Protein AF-Q95L82-F1 (afdb_monomer_lite)

pLDDT: mean 81.09, std 17.12, range [53.72, 98.19]

InterPro domains:
  IPR000981 Neurohypophysial hormone [PF00184] (32-74)
  IPR000981 Neurohypophysial hormone [PR00831] (14-28)
  IPR000981 Neurohypophysial hormone [PR00831] (32-48)
  IPR000981 Neurohypophysial hormone [PR00831] (48-67)
  IPR000981 Neurohypophysial hormone [PR00831] (67-74)
  IPR000981 Neurohypophysial hormone [PTHR11681] (2-74)
  IPR000981 Neurohypophysial hormone [SM00003] (32-74)
  IPR022423 Neurohypophysial hormone, conserved site [PF00220] (13-21)
  IPR022423 Neurohypophysial hormone, conserved site [PS00264] (13-21)
  IPR036387 Neurohypophysial hormone domain superfamily [G3DSA:2.60.9.10] (31-74)
  IPR036387 Neurohypophysial hormone domain superfamily [SSF49606] (26-74)

Radius of gyration: 22.13 Å; chains: 1; bounding box: 53×21×49 Å

Organism: Felis catus (NCBI:txid9685)

Secondary structure (DSSP, 8-state):
--SGGGGGG------SS--S-STT----S--PPPPEESGGG-EEEEETTEEEETTTEEEESSGGGGGGGGGGG-

Sequence (74 aa):
ACFLGLLAFTSACYFQNCPRGGKRAMSDLELRQCLPCGPGGKGRCFGPSICCGDELGCFVGTAEALRCQEENYL

Foldseek 3Di:
DPPVVVVVPDPPPPPPCDDQDDPPNPPPPPPDFAFFWADPSQWHDPAQQWTAHPVPGIGGNDPRNNVSVVVVVD

Structure (mmCIF, N/CA/C/O backbone):
data_AF-Q95L82-F1
#
_entry.id   AF-Q95L82-F1
#
loop_
_atom_site.group_PDB
_atom_site.id
_atom_site.type_symbol
_atom_site.label_atom_id
_atom_site.label_alt_id
_atom_site.label_comp_id
_atom_site.label_asym_id
_atom_site.label_entity_id
_atom_site.label_seq_id
_atom_site.pdbx_PDB_ins_code
_atom_site.Cartn_x
_atom_site.Cartn_y
_atom_site.Cartn_z
_atom_site.occupancy
_atom_site.B_iso_or_equiv
_atom_site.auth_seq_id
_atom_site.auth_comp_id
_atom_site.auth_asym_id
_atom_site.auth_atom_id
_atom_site.pdbx_PDB_model_num
ATOM 1 N N . ALA A 1 1 ? 35.884 3.604 -38.556 1.00 53.72 1 ALA A N 1
ATOM 2 C CA . ALA A 1 1 ? 36.215 3.125 -37.200 1.00 53.72 1 ALA A CA 1
ATOM 3 C C . ALA A 1 1 ? 36.251 4.321 -36.257 1.00 53.72 1 ALA A C 1
ATOM 5 O O . ALA A 1 1 ? 37.197 5.080 -36.365 1.00 53.72 1 ALA A O 1
ATOM 6 N N . CYS A 1 2 ? 35.220 4.568 -35.433 1.00 59.31 2 CYS A N 1
ATOM 7 C CA . CYS A 1 2 ? 35.326 5.590 -34.371 1.00 59.31 2 CYS A CA 1
ATOM 8 C C . CYS A 1 2 ? 34.196 5.590 -33.313 1.00 59.31 2 CYS A C 1
ATOM 10 O O . CYS A 1 2 ? 33.890 6.634 -32.759 1.00 59.31 2 CYS A O 1
ATOM 12 N N . PHE A 1 3 ? 33.565 4.450 -33.003 1.00 54.44 3 PHE A N 1
ATOM 13 C CA . PHE A 1 3 ? 32.662 4.355 -31.832 1.00 54.44 3 PHE A CA 1
ATOM 14 C C . PHE A 1 3 ? 33.318 3.682 -30.615 1.00 54.44 3 PHE A C 1
ATOM 16 O O . PHE A 1 3 ? 32.844 3.829 -29.495 1.00 54.44 3 PHE A O 1
ATOM 23 N N . LEU A 1 4 ? 34.454 3.003 -30.812 1.00 57.78 4 LEU A N 1
ATOM 24 C CA . LEU A 1 4 ? 35.204 2.319 -29.749 1.00 57.78 4 LEU A CA 1
ATOM 25 C C . LEU A 1 4 ? 36.045 3.271 -28.874 1.00 57.78 4 LEU A C 1
ATOM 27 O O . LEU A 1 4 ? 36.481 2.876 -27.800 1.00 57.78 4 LEU A O 1
ATOM 31 N N . GLY A 1 5 ? 36.255 4.524 -29.299 1.00 58.94 5 GLY A N 1
ATOM 32 C CA . GLY A 1 5 ? 37.078 5.504 -28.572 1.00 58.94 5 GLY A CA 1
ATOM 33 C C . GLY A 1 5 ? 36.420 6.101 -27.321 1.00 58.94 5 GLY A C 1
ATOM 34 O O . GLY A 1 5 ? 37.114 6.649 -26.471 1.00 58.94 5 GLY A O 1
ATOM 35 N N . LEU A 1 6 ? 35.097 5.966 -27.171 1.00 56.41 6 LEU A N 1
ATOM 36 C CA . LEU A 1 6 ? 34.349 6.505 -26.025 1.00 56.41 6 LEU A CA 1
ATOM 37 C C . LEU A 1 6 ? 34.500 5.655 -24.749 1.00 56.41 6 LEU A C 1
ATOM 39 O O . LEU A 1 6 ? 34.248 6.148 -23.654 1.00 56.41 6 LEU A O 1
ATOM 43 N N . LEU A 1 7 ? 34.960 4.404 -24.871 1.00 57.09 7 LEU A N 1
ATOM 44 C CA . LEU A 1 7 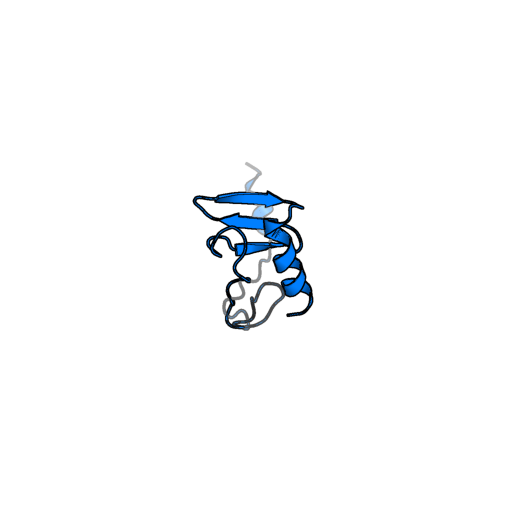? 35.195 3.498 -23.737 1.00 57.09 7 LEU A CA 1
ATOM 45 C C . LEU A 1 7 ? 36.458 3.856 -22.935 1.00 57.09 7 LEU A C 1
ATOM 47 O O . LEU A 1 7 ? 36.595 3.441 -21.789 1.00 57.09 7 LEU A O 1
ATOM 51 N N . ALA A 1 8 ? 37.374 4.641 -23.512 1.00 60.06 8 ALA A N 1
ATOM 52 C CA . ALA A 1 8 ? 38.646 4.987 -22.876 1.00 60.06 8 ALA A CA 1
ATOM 53 C C . ALA A 1 8 ? 38.524 6.069 -21.781 1.00 60.06 8 ALA A C 1
ATOM 55 O O . ALA A 1 8 ? 39.465 6.262 -21.016 1.00 60.06 8 ALA A O 1
ATOM 56 N N . PHE A 1 9 ? 37.381 6.761 -21.682 1.00 56.88 9 PHE A N 1
ATOM 57 C CA . PHE A 1 9 ? 37.161 7.843 -20.709 1.00 56.88 9 PHE A CA 1
ATOM 58 C C . PHE A 1 9 ? 36.408 7.418 -19.444 1.00 56.88 9 PHE A C 1
ATOM 60 O O . PHE A 1 9 ? 36.262 8.220 -18.522 1.00 56.88 9 PHE A O 1
ATOM 67 N N . THR A 1 10 ? 35.931 6.175 -19.356 1.00 62.81 10 THR A N 1
ATOM 68 C CA . THR A 1 10 ? 35.205 5.714 -18.169 1.00 62.81 10 THR A CA 1
ATOM 69 C C . THR A 1 10 ? 36.167 5.062 -17.181 1.00 62.81 10 THR A C 1
ATOM 71 O O . THR A 1 10 ? 36.398 3.855 -17.225 1.00 62.81 10 THR A O 1
ATOM 74 N N . SER A 1 11 ? 36.716 5.841 -16.250 1.00 63.75 11 SER A N 1
ATOM 75 C CA . SER A 1 11 ? 37.370 5.310 -15.050 1.00 63.75 11 SER A CA 1
ATOM 76 C C . SER A 1 11 ? 36.308 4.841 -14.048 1.00 63.75 11 SER A C 1
ATOM 78 O O . SER A 1 11 ? 36.046 5.463 -13.020 1.00 63.75 11 SER A O 1
ATOM 80 N N . ALA A 1 12 ? 35.640 3.730 -14.356 1.00 63.97 12 ALA A N 1
ATOM 81 C CA . ALA A 1 12 ? 34.779 3.073 -13.383 1.00 63.97 12 ALA A CA 1
ATOM 82 C C . ALA A 1 12 ? 35.668 2.339 -12.367 1.00 63.97 12 ALA A C 1
ATOM 84 O O . ALA A 1 12 ? 36.211 1.276 -12.658 1.00 63.97 12 ALA A O 1
ATOM 85 N N . CYS A 1 13 ? 35.830 2.898 -11.167 1.00 65.25 13 CYS A N 1
ATOM 86 C CA . CYS A 1 13 ? 36.373 2.140 -10.041 1.00 65.25 13 CYS A CA 1
ATOM 87 C C . CYS A 1 13 ? 35.421 0.975 -9.733 1.00 65.25 13 CYS A C 1
ATOM 89 O O . CYS A 1 13 ? 34.359 1.172 -9.140 1.00 65.25 13 CYS A O 1
ATOM 91 N N . TYR A 1 14 ? 35.789 -0.240 -10.150 1.00 64.25 14 TYR A N 1
ATOM 92 C CA . TYR A 1 14 ? 35.054 -1.456 -9.809 1.00 64.25 14 TYR A CA 1
ATOM 93 C C . TYR A 1 14 ? 35.313 -1.806 -8.340 1.00 64.25 14 TYR A C 1
ATOM 95 O O . TYR A 1 14 ? 36.287 -2.470 -7.985 1.00 64.25 14 TYR A O 1
ATOM 103 N N . PHE A 1 15 ? 34.458 -1.283 -7.464 1.00 62.53 15 PHE A N 1
ATOM 104 C CA . PHE A 1 15 ? 34.549 -1.491 -6.024 1.00 62.53 15 PHE A CA 1
ATOM 105 C C . PHE A 1 15 ? 34.081 -2.913 -5.676 1.00 62.53 15 PHE A C 1
ATOM 107 O O . PHE A 1 15 ? 32.885 -3.184 -5.614 1.00 62.53 15 PHE A O 1
ATOM 114 N N . GLN A 1 16 ? 35.023 -3.832 -5.454 1.00 63.56 16 GLN A N 1
ATOM 115 C CA . GLN A 1 16 ? 34.716 -5.240 -5.148 1.00 63.56 16 GLN A CA 1
ATOM 116 C C . GLN A 1 16 ? 34.252 -5.470 -3.701 1.00 63.56 16 GLN A C 1
ATOM 118 O O . GLN A 1 16 ? 33.599 -6.465 -3.414 1.00 63.56 16 GLN A O 1
ATOM 123 N N . ASN A 1 17 ? 34.554 -4.538 -2.794 1.00 64.62 17 ASN A N 1
ATOM 124 C CA . ASN A 1 17 ? 34.163 -4.587 -1.384 1.00 64.62 17 ASN A CA 1
ATOM 125 C C . ASN A 1 17 ? 33.230 -3.419 -1.065 1.00 64.62 17 ASN A C 1
ATOM 127 O O . ASN A 1 17 ? 33.600 -2.506 -0.330 1.00 64.62 17 ASN A O 1
ATOM 131 N N . CYS A 1 18 ? 32.047 -3.389 -1.684 1.00 66.31 18 CYS A N 1
ATOM 132 C CA . CYS A 1 18 ? 31.050 -2.377 -1.347 1.00 66.31 18 CYS A CA 1
ATOM 133 C C . CYS A 1 18 ? 30.661 -2.560 0.134 1.00 66.31 18 CYS A C 1
ATOM 135 O O . CYS A 1 18 ? 30.135 -3.625 0.477 1.00 66.31 18 CYS A O 1
ATOM 137 N N . PRO A 1 19 ? 30.949 -1.594 1.028 1.00 65.00 19 PRO A N 1
ATOM 13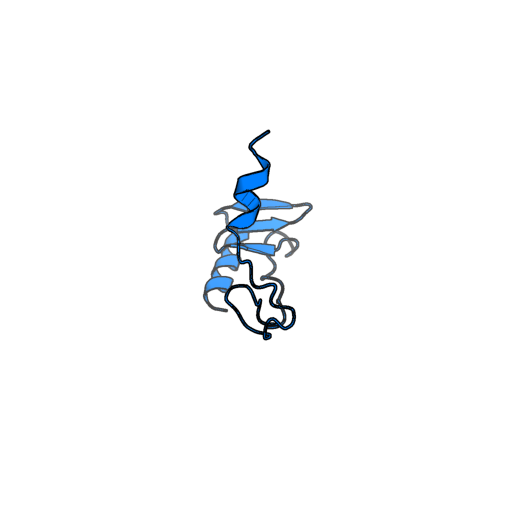8 C CA . PRO A 1 19 ? 30.593 -1.728 2.432 1.00 65.00 19 PRO A CA 1
ATOM 139 C C . PRO A 1 19 ? 29.077 -1.898 2.555 1.00 65.00 19 PRO A C 1
ATOM 141 O O . PRO A 1 19 ? 28.298 -1.256 1.844 1.00 65.00 19 PRO A O 1
ATOM 144 N N . ARG A 1 20 ? 28.646 -2.793 3.448 1.00 66.19 20 ARG A N 1
ATOM 145 C CA . ARG A 1 20 ? 27.223 -3.023 3.708 1.00 66.19 20 ARG A CA 1
ATOM 146 C C . ARG A 1 20 ? 26.624 -1.727 4.275 1.00 66.19 20 ARG A C 1
ATOM 148 O O . ARG A 1 20 ? 26.929 -1.366 5.404 1.00 66.19 20 ARG A O 1
ATOM 155 N N . GLY A 1 21 ? 25.804 -1.031 3.482 1.00 66.06 21 GLY A N 1
ATOM 156 C CA . GLY A 1 21 ? 25.170 0.239 3.868 1.00 66.06 21 GLY A CA 1
ATOM 157 C C . GLY A 1 21 ? 25.429 1.393 2.890 1.00 66.06 21 GLY A C 1
ATOM 158 O O . GLY A 1 21 ? 26.392 2.136 3.028 1.00 66.06 21 GLY A O 1
ATOM 159 N N . GLY A 1 22 ? 24.528 1.591 1.925 1.00 66.75 22 GLY A N 1
ATOM 160 C CA . GLY A 1 22 ? 24.482 2.750 1.024 1.00 66.75 22 GLY A CA 1
ATOM 161 C C . GLY A 1 22 ? 23.030 3.109 0.690 1.00 66.75 22 GLY A C 1
ATOM 162 O O . GLY A 1 22 ? 22.119 2.450 1.171 1.00 66.75 22 GLY A O 1
ATOM 163 N N . LYS A 1 23 ? 22.775 4.095 -0.184 1.00 58.75 23 LYS A N 1
ATOM 164 C CA . LYS A 1 23 ? 21.397 4.526 -0.553 1.00 58.75 23 LYS A CA 1
ATOM 165 C C . LYS A 1 23 ? 20.490 3.404 -1.097 1.00 58.75 23 LYS A C 1
ATOM 167 O O . LYS A 1 23 ? 19.285 3.583 -1.193 1.00 58.75 23 LYS A O 1
ATOM 172 N N . ARG A 1 24 ? 21.090 2.281 -1.506 1.00 58.91 24 ARG A N 1
ATOM 173 C CA . ARG A 1 24 ? 20.433 1.068 -2.018 1.00 58.91 24 ARG A CA 1
ATOM 174 C C . ARG A 1 24 ? 20.584 -0.142 -1.093 1.00 58.91 24 ARG A C 1
ATOM 176 O O . ARG A 1 24 ? 20.125 -1.222 -1.442 1.00 58.91 24 ARG A O 1
ATOM 183 N N . ALA A 1 25 ? 21.258 0.010 0.045 1.00 61.44 25 ALA A N 1
ATOM 184 C CA . ALA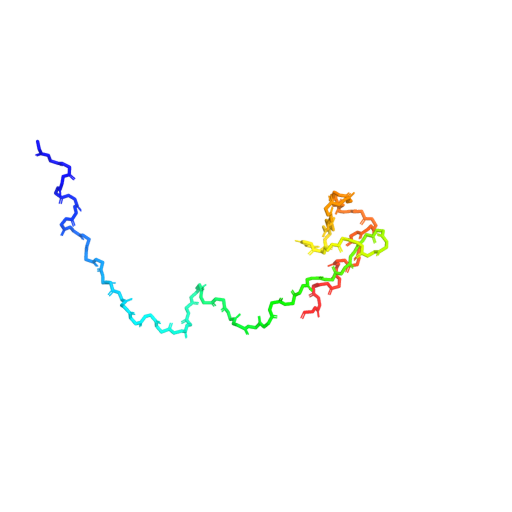 A 1 25 ? 21.254 -1.023 1.064 1.00 61.44 25 ALA A CA 1
ATOM 185 C C . ALA A 1 25 ? 19.884 -0.964 1.728 1.00 61.44 25 ALA A C 1
ATOM 187 O O . ALA A 1 25 ? 19.628 -0.104 2.568 1.00 61.44 25 ALA A O 1
ATOM 188 N N . MET A 1 26 ? 18.996 -1.848 1.287 1.00 59.50 26 MET A N 1
ATOM 189 C CA . MET A 1 26 ? 17.794 -2.149 2.037 1.00 59.50 26 MET A CA 1
ATOM 190 C C . MET A 1 26 ? 18.279 -2.655 3.391 1.00 59.50 26 MET A C 1
ATOM 192 O O . MET A 1 26 ? 19.024 -3.635 3.453 1.00 59.50 26 MET A O 1
ATOM 196 N N . SER A 1 27 ? 17.982 -1.913 4.457 1.00 58.53 27 SER A N 1
ATOM 197 C CA . SER A 1 27 ? 18.205 -2.418 5.800 1.00 58.53 27 SER A CA 1
ATOM 198 C C . SER A 1 27 ? 17.486 -3.754 5.886 1.00 58.53 27 SER A C 1
ATOM 200 O O . SER A 1 27 ? 16.317 -3.834 5.512 1.00 58.53 27 SER A O 1
ATOM 202 N N . ASP A 1 28 ? 18.185 -4.763 6.388 1.00 55.38 28 ASP A N 1
ATOM 203 C CA . ASP A 1 28 ? 17.673 -6.084 6.771 1.00 55.38 28 ASP A CA 1
ATOM 204 C C . ASP A 1 28 ? 16.730 -5.966 7.989 1.00 55.38 28 ASP A C 1
ATOM 206 O O . ASP A 1 28 ? 16.778 -6.741 8.937 1.00 55.38 28 ASP A O 1
ATOM 210 N N . LEU A 1 29 ? 15.935 -4.893 8.021 1.00 60.59 29 LEU A N 1
ATOM 211 C CA . LEU A 1 29 ? 14.782 -4.766 8.879 1.00 60.59 29 LEU A CA 1
ATOM 212 C C . LEU A 1 29 ? 13.808 -5.783 8.299 1.00 60.59 29 LEU A C 1
ATOM 214 O O . LEU A 1 29 ? 13.429 -5.630 7.137 1.00 60.59 29 LEU A O 1
ATOM 218 N N . GLU A 1 30 ? 13.495 -6.839 9.051 1.00 62.38 30 GLU A N 1
ATOM 219 C CA . GLU A 1 30 ? 12.564 -7.883 8.623 1.00 62.38 30 GLU A CA 1
ATOM 220 C C . GLU A 1 30 ? 11.384 -7.247 7.889 1.00 62.38 30 GLU A C 1
ATOM 222 O O . GLU A 1 30 ? 10.606 -6.485 8.469 1.00 62.38 30 GLU A O 1
ATOM 227 N N . LEU A 1 31 ? 11.313 -7.481 6.578 1.00 70.88 31 LEU A N 1
ATOM 228 C CA . LEU A 1 31 ? 10.357 -6.802 5.721 1.00 70.88 31 LEU A CA 1
ATOM 229 C C . LEU A 1 31 ? 8.980 -7.387 6.035 1.00 70.88 31 LEU A C 1
ATOM 231 O O . LEU A 1 31 ? 8.579 -8.406 5.472 1.00 70.88 31 LEU A O 1
ATOM 235 N N . ARG A 1 32 ? 8.288 -6.791 7.015 1.00 86.69 32 ARG A N 1
ATOM 236 C CA . ARG A 1 32 ? 6.963 -7.252 7.425 1.00 86.69 32 ARG A CA 1
ATOM 237 C C . ARG A 1 32 ? 6.018 -7.149 6.237 1.00 86.69 32 ARG A C 1
ATOM 239 O O . ARG A 1 32 ? 6.053 -6.181 5.478 1.00 86.69 32 ARG A O 1
ATOM 246 N N . GLN A 1 33 ? 5.127 -8.125 6.102 1.00 87.50 33 GLN A N 1
ATOM 247 C CA . GLN A 1 33 ? 4.007 -7.960 5.187 1.00 87.50 33 GLN A CA 1
ATOM 248 C C . GLN A 1 33 ? 3.087 -6.855 5.717 1.00 87.50 33 GLN A C 1
ATOM 250 O O . GLN A 1 33 ? 2.789 -6.805 6.914 1.00 87.50 33 GLN A O 1
ATOM 255 N N . CYS A 1 34 ? 2.620 -5.990 4.818 1.00 93.00 34 CYS A N 1
ATOM 256 C CA . CYS A 1 34 ? 1.621 -4.975 5.133 1.00 93.00 34 CYS A CA 1
ATOM 257 C C . CYS A 1 34 ? 0.329 -5.618 5.670 1.00 93.00 34 CYS A C 1
ATOM 259 O O . CYS A 1 34 ? 0.048 -6.800 5.437 1.00 93.00 34 CYS A O 1
ATOM 261 N N . LEU A 1 35 ? -0.469 -4.843 6.397 1.00 95.69 35 LEU A N 1
ATOM 262 C CA . LEU A 1 35 ? -1.714 -5.255 7.032 1.00 95.69 35 LEU A CA 1
ATOM 263 C C . LEU A 1 35 ? -2.662 -5.939 6.026 1.00 95.69 35 LEU A C 1
ATOM 265 O O . LEU A 1 35 ? -2.738 -5.540 4.858 1.00 95.69 35 LEU A O 1
ATOM 269 N N . PRO A 1 36 ? -3.389 -6.987 6.457 1.00 97.00 36 PRO A N 1
ATOM 270 C CA . PRO A 1 36 ? -4.423 -7.596 5.636 1.00 97.00 36 PRO A CA 1
ATOM 271 C C . PRO A 1 36 ? -5.655 -6.687 5.530 1.00 97.00 36 PRO A C 1
ATOM 273 O O . PRO A 1 36 ? -6.020 -6.001 6.486 1.00 97.00 36 PRO A O 1
ATOM 276 N N . CYS A 1 37 ? -6.327 -6.710 4.382 1.00 97.12 37 CYS A N 1
ATOM 277 C CA . CYS A 1 37 ? -7.471 -5.850 4.067 1.00 97.12 37 CYS A CA 1
ATOM 278 C C . CYS A 1 37 ? -8.493 -6.567 3.164 1.00 97.12 37 CYS A C 1
ATOM 280 O O . CYS A 1 37 ? -8.271 -7.699 2.724 1.00 97.12 37 CYS A O 1
ATOM 282 N N . GLY A 1 38 ? -9.631 -5.917 2.903 1.00 95.94 38 GLY A N 1
ATOM 283 C CA . GLY A 1 38 ? -10.699 -6.461 2.062 1.00 95.94 38 GLY A CA 1
ATOM 284 C C . GLY A 1 38 ? -11.482 -7.639 2.669 1.00 95.94 38 GLY A C 1
ATOM 285 O O . GLY A 1 38 ? -11.278 -8.009 3.832 1.00 95.94 38 GLY A O 1
ATOM 286 N N . PRO A 1 39 ? -12.414 -8.232 1.899 1.00 94.94 39 PRO A N 1
ATOM 287 C CA . PRO A 1 39 ? -13.315 -9.278 2.380 1.00 94.94 39 PRO A CA 1
ATOM 288 C C . PRO A 1 39 ? -12.562 -10.491 2.939 1.00 94.94 39 PRO A C 1
ATOM 290 O O . PRO A 1 39 ? -11.771 -11.135 2.247 1.00 94.94 39 PRO A O 1
ATOM 293 N N . GLY A 1 40 ? -12.798 -10.803 4.216 1.00 93.44 40 GLY A N 1
ATOM 294 C CA . GLY A 1 40 ? -12.131 -11.911 4.908 1.00 93.44 40 GLY A CA 1
ATOM 295 C C . GLY A 1 40 ? -10.622 -11.728 5.105 1.00 93.44 40 GLY A C 1
ATOM 296 O O . GLY A 1 40 ? -9.938 -12.710 5.371 1.00 93.44 40 GLY A O 1
ATOM 297 N N . GLY A 1 41 ? -10.090 -10.508 4.945 1.00 94.31 41 GLY A N 1
ATOM 298 C CA . GLY A 1 41 ? -8.659 -10.226 5.102 1.00 94.31 41 GLY A CA 1
ATOM 299 C C . GLY A 1 41 ? -7.774 -10.905 4.054 1.00 94.31 41 GLY A C 1
ATOM 300 O O . GLY A 1 41 ? -6.594 -11.129 4.312 1.00 94.31 41 GLY A O 1
ATOM 301 N N . LYS A 1 42 ? -8.344 -11.267 2.897 1.00 95.69 42 LYS A N 1
ATOM 302 C CA . LYS A 1 42 ? -7.631 -11.960 1.814 1.00 95.69 42 LYS A CA 1
ATOM 303 C C . LYS A 1 42 ? -6.745 -11.031 0.973 1.00 95.69 42 LYS A C 1
ATOM 305 O O . LYS A 1 42 ? -5.939 -11.521 0.191 1.00 95.69 42 LYS A O 1
ATOM 310 N N . GLY A 1 43 ? -6.906 -9.715 1.102 1.00 96.38 43 GLY A N 1
ATOM 311 C CA . GLY A 1 43 ? -6.060 -8.717 0.454 1.00 96.38 43 GLY A CA 1
ATOM 312 C C . GLY A 1 43 ? -4.947 -8.207 1.367 1.00 96.38 43 GLY A C 1
ATOM 313 O O . GLY A 1 43 ? -4.903 -8.502 2.562 1.00 96.38 43 GLY A O 1
ATOM 314 N N . ARG A 1 44 ? -4.059 -7.394 0.803 1.00 97.31 44 ARG A N 1
ATOM 315 C CA . ARG A 1 44 ? -2.971 -6.688 1.484 1.00 97.31 44 ARG A CA 1
ATOM 316 C C . ARG A 1 44 ? -2.955 -5.221 1.084 1.00 97.31 44 ARG A C 1
ATOM 318 O O . ARG A 1 44 ? -3.339 -4.868 -0.032 1.00 97.31 44 ARG A O 1
ATOM 325 N N . CYS A 1 45 ? -2.513 -4.373 2.002 1.00 97.38 45 CYS A N 1
ATOM 326 C CA . CYS A 1 45 ? -2.372 -2.948 1.746 1.00 97.38 45 CYS A CA 1
ATOM 327 C C . CYS A 1 45 ? -1.158 -2.667 0.851 1.00 97.38 45 CYS A C 1
ATOM 329 O O . CYS A 1 45 ? -0.049 -3.088 1.163 1.00 97.38 45 CYS A O 1
ATOM 331 N N . PHE A 1 46 ? -1.377 -1.932 -0.240 1.00 96.38 46 PHE A N 1
ATOM 332 C CA . PHE A 1 46 ? -0.324 -1.435 -1.143 1.00 96.38 46 PHE A CA 1
ATOM 333 C C . PHE A 1 46 ? -0.140 0.088 -1.039 1.00 96.38 46 PHE A C 1
ATOM 335 O O . PHE A 1 46 ? 0.724 0.669 -1.689 1.00 96.38 46 PHE A O 1
ATOM 342 N N . GLY A 1 47 ? -0.957 0.740 -0.214 1.00 95.19 47 GLY A N 1
ATOM 343 C CA . GLY A 1 47 ? -0.894 2.158 0.108 1.00 95.19 47 GLY A CA 1
ATOM 344 C C . GLY A 1 47 ? -2.030 2.542 1.062 1.00 95.19 47 GLY A C 1
ATOM 345 O O . GLY A 1 47 ? -2.901 1.710 1.320 1.00 95.19 47 GLY A O 1
ATOM 346 N N . PRO A 1 48 ? -2.080 3.794 1.548 1.00 95.62 48 PRO A N 1
ATOM 347 C CA . PRO A 1 48 ? -3.029 4.229 2.583 1.00 95.62 48 PRO A CA 1
ATOM 348 C C . PRO A 1 48 ? -4.509 4.056 2.226 1.00 95.62 48 PRO A C 1
ATOM 350 O O . PRO A 1 48 ? -5.367 4.021 3.100 1.00 95.62 48 PRO A O 1
ATOM 353 N N . SER A 1 49 ? -4.812 3.985 0.934 1.00 97.19 49 SER A N 1
ATOM 354 C CA . SER A 1 49 ? -6.157 3.836 0.383 1.00 97.19 49 SER A CA 1
ATOM 355 C C . SER A 1 49 ? -6.207 2.780 -0.725 1.00 97.19 49 SER A C 1
ATOM 357 O O . SER A 1 49 ? -7.080 2.841 -1.590 1.00 97.19 49 SER A O 1
ATOM 359 N N . ILE A 1 50 ? -5.266 1.827 -0.724 1.00 98.06 50 ILE A N 1
ATOM 360 C CA . ILE A 1 50 ? -5.155 0.785 -1.752 1.00 98.06 50 ILE A CA 1
ATOM 361 C C . ILE A 1 50 ? -5.057 -0.586 -1.087 1.00 98.06 50 ILE A C 1
ATOM 363 O O . ILE A 1 50 ? -4.091 -0.872 -0.378 1.00 98.06 50 ILE A O 1
ATOM 367 N N . CYS A 1 51 ? -6.026 -1.449 -1.379 1.00 98.19 51 CYS A N 1
ATOM 368 C CA . CYS A 1 51 ? -6.063 -2.841 -0.946 1.00 98.19 51 CYS A CA 1
ATOM 369 C C . CYS A 1 51 ? -6.126 -3.767 -2.164 1.00 98.19 51 CYS A C 1
ATOM 371 O O . CYS A 1 51 ? -7.038 -3.622 -2.972 1.00 98.19 51 CYS A O 1
ATOM 373 N N . CYS A 1 52 ? -5.210 -4.727 -2.294 1.00 97.94 52 CYS A N 1
ATOM 374 C CA . CYS A 1 52 ? -5.202 -5.674 -3.415 1.00 97.94 52 CYS A CA 1
ATOM 375 C C . CYS A 1 52 ? -5.061 -7.125 -2.945 1.00 97.94 52 CYS A C 1
ATOM 377 O O . CYS A 1 52 ? -4.393 -7.393 -1.949 1.00 97.94 52 CYS A O 1
ATOM 379 N N . GLY A 1 53 ? -5.650 -8.071 -3.675 1.00 96.69 53 GLY A N 1
ATOM 380 C CA . GLY A 1 53 ? -5.464 -9.507 -3.458 1.00 96.69 53 GLY A CA 1
ATOM 381 C C . GLY A 1 53 ? -5.724 -10.302 -4.734 1.00 96.69 53 GLY A C 1
ATOM 382 O O . GLY A 1 53 ? -6.549 -9.891 -5.547 1.00 96.69 53 GLY A O 1
ATOM 383 N N . ASP A 1 54 ? -5.044 -11.437 -4.896 1.00 93.06 54 ASP A N 1
ATOM 384 C CA . ASP A 1 54 ? -4.997 -12.184 -6.165 1.00 93.06 54 ASP A CA 1
ATOM 385 C C . ASP A 1 54 ? -6.386 -12.539 -6.723 1.00 93.06 54 ASP A C 1
ATOM 387 O O . ASP A 1 54 ? -6.634 -12.371 -7.914 1.00 93.06 54 ASP A O 1
ATOM 391 N N . GLU A 1 55 ? -7.325 -12.950 -5.865 1.00 92.94 55 GLU A N 1
ATOM 392 C CA . GLU A 1 55 ? -8.706 -13.263 -6.273 1.00 92.94 55 GLU A CA 1
ATOM 393 C C . GLU A 1 55 ? -9.696 -12.098 -6.096 1.00 92.94 55 GLU A C 1
ATOM 395 O O . GLU A 1 55 ? -10.846 -12.185 -6.522 1.00 92.94 55 GLU A O 1
ATOM 400 N N . LEU A 1 56 ? -9.274 -11.008 -5.450 1.00 92.19 56 LEU A N 1
ATOM 401 C CA . LEU A 1 56 ? -10.116 -9.843 -5.152 1.00 92.19 56 LEU A CA 1
ATOM 402 C C . LEU A 1 56 ? -9.945 -8.706 -6.171 1.00 92.19 56 LEU A C 1
ATOM 404 O O . LEU A 1 56 ? -10.813 -7.841 -6.273 1.00 92.19 56 LEU A O 1
ATOM 408 N N . GLY A 1 57 ? -8.824 -8.677 -6.897 1.00 95.94 57 GLY A N 1
ATOM 409 C CA . GLY A 1 57 ? -8.397 -7.501 -7.648 1.00 95.94 57 GLY A CA 1
ATOM 410 C C . GLY A 1 57 ? -7.894 -6.400 -6.711 1.00 95.94 57 GLY A C 1
ATOM 411 O O . GLY A 1 57 ? -7.289 -6.690 -5.678 1.00 95.94 57 GLY A O 1
ATOM 412 N N . CYS A 1 58 ? -8.131 -5.135 -7.070 1.00 97.81 58 CYS A N 1
ATOM 413 C CA . CYS A 1 58 ? -7.712 -3.978 -6.279 1.00 97.81 58 CYS A CA 1
ATOM 414 C C . CYS A 1 58 ? -8.879 -3.036 -5.972 1.00 97.81 58 CYS A C 1
ATOM 416 O O . CYS A 1 58 ? -9.648 -2.652 -6.851 1.00 97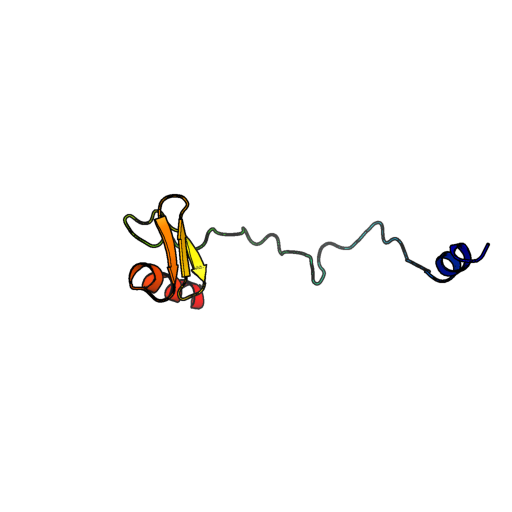.81 58 CYS A O 1
ATOM 418 N N . PHE A 1 59 ? -8.925 -2.602 -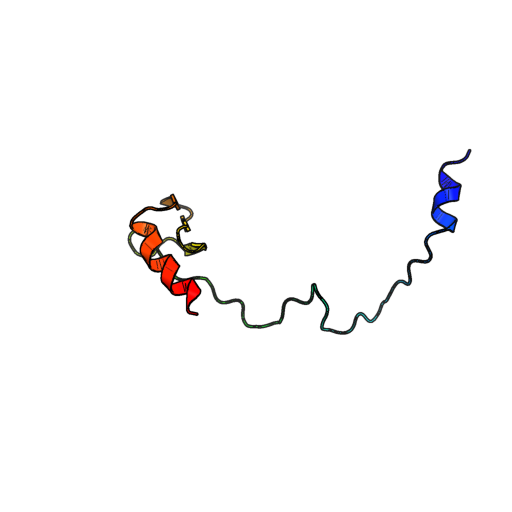4.720 1.00 97.56 59 PHE A N 1
ATOM 419 C CA . PHE A 1 59 ? -9.840 -1.627 -4.155 1.00 97.56 59 PHE A CA 1
ATOM 420 C C . PHE A 1 59 ? -9.076 -0.333 -3.875 1.00 97.56 59 PHE A C 1
ATOM 422 O O . PHE A 1 59 ? -8.122 -0.329 -3.092 1.00 97.56 59 PHE A O 1
ATOM 429 N N . VAL A 1 60 ? -9.476 0.761 -4.524 1.00 98.06 60 VAL A N 1
ATOM 430 C CA . VAL A 1 60 ? -8.802 2.063 -4.429 1.00 98.06 60 VAL A CA 1
ATOM 431 C C . VAL A 1 60 ? -9.793 3.108 -3.936 1.00 98.06 60 VAL A C 1
ATOM 433 O O . VAL A 1 60 ? -10.776 3.397 -4.611 1.00 98.06 60 VAL A O 1
ATOM 436 N N . GLY A 1 61 ? -9.540 3.674 -2.757 1.00 96.62 61 GLY A N 1
ATOM 437 C CA . GLY A 1 61 ? -10.403 4.691 -2.148 1.00 96.62 61 GLY A CA 1
ATOM 438 C C . GLY A 1 61 ? -11.776 4.179 -1.699 1.00 96.62 61 GLY A C 1
ATOM 439 O O . GLY A 1 61 ? -12.683 4.983 -1.496 1.00 96.62 61 GLY A O 1
ATOM 440 N N . THR A 1 62 ? -11.945 2.865 -1.550 1.00 97.31 62 THR A N 1
ATOM 441 C CA . THR A 1 62 ? -13.192 2.240 -1.093 1.00 97.31 62 THR A CA 1
ATOM 442 C C . THR A 1 62 ? -13.098 1.797 0.372 1.00 97.31 62 THR A C 1
ATOM 444 O O . THR A 1 62 ? -12.037 1.870 1.000 1.00 97.31 62 THR A O 1
ATOM 447 N N . ALA A 1 63 ? -14.216 1.326 0.934 1.00 96.94 63 ALA A N 1
ATOM 448 C CA . ALA A 1 63 ? -14.304 0.914 2.335 1.00 96.94 63 ALA A CA 1
ATOM 449 C C . ALA A 1 63 ? -13.334 -0.232 2.683 1.00 96.94 63 ALA A C 1
ATOM 451 O O . ALA A 1 63 ? -12.777 -0.271 3.779 1.00 96.94 63 ALA A O 1
ATOM 452 N N . GLU A 1 64 ? -13.072 -1.127 1.730 1.00 97.06 64 GLU A N 1
ATOM 453 C CA . GLU A 1 64 ? -12.169 -2.275 1.855 1.00 97.06 64 GLU A CA 1
ATOM 454 C C . GLU A 1 64 ? -10.715 -1.868 2.139 1.00 97.06 64 GLU A C 1
ATOM 456 O O . GLU A 1 64 ? -9.962 -2.652 2.725 1.00 97.06 64 GLU A O 1
ATOM 461 N N . ALA A 1 65 ? -10.329 -0.650 1.744 1.00 97.75 65 ALA A N 1
ATOM 462 C CA . ALA A 1 65 ? -8.991 -0.102 1.922 1.00 97.75 65 ALA A CA 1
ATOM 463 C C . ALA A 1 65 ? -8.864 0.846 3.129 1.00 97.75 65 ALA A C 1
ATOM 465 O O . ALA A 1 65 ? -7.761 1.310 3.400 1.00 97.75 65 ALA A O 1
ATOM 466 N N . LEU A 1 66 ? -9.939 1.117 3.886 1.00 96.94 66 LEU A N 1
ATOM 467 C CA . LEU A 1 66 ? -9.893 2.046 5.031 1.00 96.94 66 LEU A CA 1
ATOM 468 C C . LEU A 1 66 ? -8.877 1.622 6.095 1.00 96.94 66 LEU A C 1
ATOM 470 O O . LEU A 1 66 ? -8.141 2.456 6.616 1.00 96.94 66 LEU A O 1
ATOM 474 N N . ARG A 1 67 ? -8.778 0.315 6.363 1.00 95.94 67 ARG A N 1
ATOM 475 C CA . ARG A 1 67 ? -7.801 -0.241 7.309 1.00 95.94 67 ARG A CA 1
ATOM 476 C C . ARG A 1 67 ? -6.354 0.057 6.903 1.00 95.94 67 ARG A C 1
ATOM 478 O O . ARG A 1 67 ? -5.482 0.142 7.758 1.00 95.94 67 ARG A O 1
ATOM 485 N N . CYS A 1 68 ? -6.087 0.274 5.616 1.00 97.31 68 CYS A N 1
ATOM 486 C CA . CYS A 1 68 ? -4.745 0.588 5.143 1.00 97.31 68 CYS A CA 1
ATOM 487 C C . CYS A 1 68 ? -4.239 1.962 5.596 1.00 97.31 68 CYS A C 1
ATOM 489 O O . CYS A 1 68 ? -3.042 2.206 5.512 1.00 97.31 68 CYS A O 1
ATOM 491 N N . GLN A 1 69 ? -5.091 2.838 6.138 1.00 97.06 69 GLN A N 1
ATOM 492 C CA . GLN A 1 69 ? -4.624 4.071 6.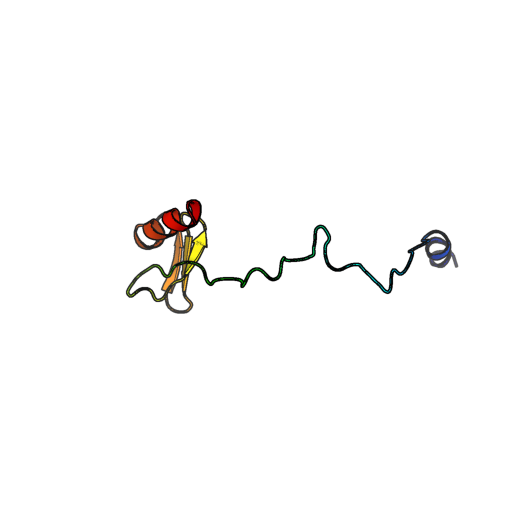776 1.00 97.06 69 GLN A CA 1
ATOM 493 C C . GLN A 1 69 ? -3.832 3.813 8.063 1.00 97.06 69 GLN A C 1
ATOM 495 O O . GLN A 1 69 ? -2.989 4.638 8.415 1.00 97.06 69 GLN A O 1
ATOM 500 N N . GLU A 1 70 ? -4.058 2.679 8.736 1.00 95.81 70 GLU A N 1
ATOM 501 C CA . GLU A 1 70 ? -3.308 2.278 9.934 1.00 95.81 70 GLU A CA 1
ATOM 502 C C . GLU A 1 70 ? -1.816 2.078 9.627 1.00 95.81 70 GLU A C 1
ATOM 504 O O . GLU A 1 70 ? -0.980 2.348 10.484 1.00 95.81 70 GLU A O 1
ATOM 509 N N . GLU A 1 71 ? -1.468 1.707 8.385 1.00 95.00 71 GLU A N 1
ATOM 510 C CA . GLU A 1 71 ? -0.074 1.607 7.927 1.00 95.00 71 GLU A CA 1
ATOM 511 C C . GLU A 1 71 ? 0.695 2.935 8.030 1.00 95.00 71 GLU A C 1
ATOM 513 O O . GLU A 1 71 ? 1.915 2.908 8.100 1.00 95.00 71 GLU A O 1
ATOM 518 N N . ASN A 1 72 ? 0.029 4.097 8.077 1.00 93.12 72 ASN A N 1
ATOM 519 C CA . ASN A 1 72 ? 0.722 5.386 8.226 1.00 93.12 72 ASN A CA 1
ATOM 520 C C . ASN A 1 72 ? 1.288 5.622 9.634 1.00 93.12 72 ASN A C 1
ATOM 522 O O . ASN A 1 72 ? 2.065 6.557 9.827 1.00 93.12 72 ASN A O 1
ATOM 526 N N . TYR A 1 73 ? 0.849 4.838 10.618 1.00 91.94 73 TYR A N 1
ATOM 527 C CA . TYR A 1 73 ? 1.206 5.008 12.027 1.00 91.94 73 TYR A CA 1
ATOM 528 C C . TYR A 1 73 ? 2.110 3.883 12.555 1.00 91.94 73 TYR A C 1
ATOM 530 O O . TYR A 1 73 ? 2.464 3.908 13.735 1.00 91.94 73 TYR A O 1
ATOM 538 N N . LEU A 1 74 ? 2.453 2.909 11.703 1.00 84.62 74 LEU A N 1
ATOM 539 C CA . LEU A 1 74 ? 3.334 1.772 11.992 1.00 84.62 74 LEU A CA 1
ATOM 540 C C . LEU A 1 74 ? 4.741 2.011 11.440 1.00 84.62 74 LEU A C 1
ATOM 542 O O . LEU A 1 74 ? 5.701 1.676 12.165 1.00 84.62 74 LEU A O 1
#